Protein AF-A0A934WUN9-F1 (afdb_monomer_lite)

pLDDT: mean 78.05, std 16.67, range [44.03, 96.06]

Structure (mmCIF, N/CA/C/O backbone):
data_AF-A0A934WUN9-F1
#
_entry.id   AF-A0A934WUN9-F1
#
loop_
_atom_site.group_PDB
_atom_site.id
_atom_site.type_symbol
_atom_site.label_atom_id
_atom_site.label_alt_id
_atom_site.label_comp_id
_atom_site.label_asym_id
_atom_site.label_entity_id
_atom_site.label_seq_id
_atom_site.pdbx_PDB_ins_code
_atom_site.Cartn_x
_atom_site.Cartn_y
_atom_site.Cartn_z
_atom_site.occupancy
_atom_site.B_iso_or_equiv
_atom_site.auth_seq_id
_atom_site.auth_comp_id
_atom_site.auth_asym_id
_atom_site.auth_atom_id
_atom_site.pdbx_PDB_model_num
ATOM 1 N N . ILE A 1 1 ? 14.041 17.454 -10.858 1.00 44.03 1 ILE A N 1
ATOM 2 C CA . ILE A 1 1 ? 13.872 15.983 -10.829 1.00 44.03 1 ILE A CA 1
ATOM 3 C C . ILE A 1 1 ? 12.412 15.742 -10.472 1.00 44.03 1 ILE A C 1
ATOM 5 O O . ILE A 1 1 ? 11.999 16.183 -9.406 1.00 44.03 1 ILE A O 1
ATOM 9 N N . CYS A 1 2 ? 11.608 15.225 -11.401 1.00 54.62 2 CYS A N 1
ATOM 10 C CA . CYS A 1 2 ? 10.196 14.928 -11.145 1.00 54.62 2 CYS A CA 1
ATOM 11 C C . CYS A 1 2 ? 10.117 13.706 -10.226 1.00 54.62 2 CYS A C 1
ATOM 13 O O . CYS A 1 2 ? 10.821 12.736 -10.477 1.00 54.62 2 CYS A O 1
ATOM 15 N N . LYS A 1 3 ? 9.317 13.771 -9.158 1.00 76.19 3 LYS A N 1
ATOM 16 C CA . LYS A 1 3 ? 9.101 12.633 -8.259 1.00 76.19 3 LYS A CA 1
ATOM 17 C C . LYS A 1 3 ? 7.996 11.737 -8.805 1.00 76.19 3 LYS A C 1
ATOM 19 O O . LYS A 1 3 ? 6.913 12.235 -9.116 1.00 76.19 3 LYS A O 1
ATOM 24 N N . ASN A 1 4 ? 8.259 10.437 -8.873 1.00 89.75 4 ASN A N 1
ATOM 25 C CA . ASN A 1 4 ? 7.290 9.430 -9.285 1.00 89.75 4 ASN A CA 1
ATOM 26 C C . ASN A 1 4 ? 6.532 8.928 -8.055 1.00 89.75 4 ASN A C 1
ATOM 28 O O . ASN A 1 4 ? 6.872 7.897 -7.493 1.00 89.75 4 ASN A O 1
ATOM 32 N N . THR A 1 5 ? 5.519 9.666 -7.601 1.00 93.00 5 THR A N 1
ATOM 33 C CA . THR A 1 5 ? 4.798 9.320 -6.364 1.00 93.00 5 THR A CA 1
ATOM 34 C C . THR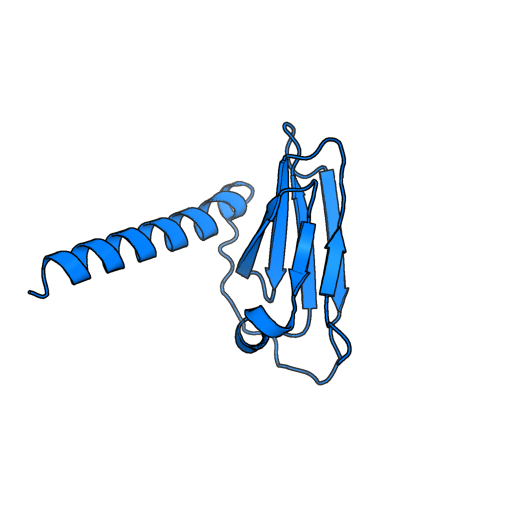 A 1 5 ? 3.311 9.102 -6.584 1.00 93.00 5 THR A C 1
ATOM 36 O O . THR A 1 5 ? 2.677 9.856 -7.325 1.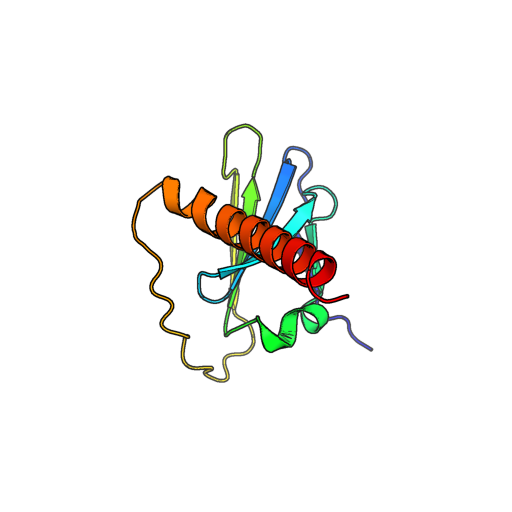00 93.00 5 THR A O 1
ATOM 39 N N . ILE A 1 6 ? 2.733 8.155 -5.847 1.00 93.19 6 ILE A N 1
ATOM 40 C CA . ILE A 1 6 ? 1.280 7.982 -5.732 1.00 93.19 6 ILE A CA 1
ATOM 41 C C . ILE A 1 6 ? 0.862 8.348 -4.313 1.00 93.19 6 ILE A C 1
ATOM 43 O O . ILE A 1 6 ? 1.426 7.839 -3.348 1.00 93.19 6 ILE A O 1
ATOM 47 N N . SER A 1 7 ? -0.149 9.207 -4.184 1.00 94.44 7 SER A N 1
ATOM 48 C CA . SER A 1 7 ? -0.688 9.620 -2.890 1.00 94.44 7 SER A CA 1
ATOM 49 C C . SER A 1 7 ? -2.171 9.290 -2.774 1.00 94.44 7 SER A C 1
ATOM 51 O O . SER A 1 7 ? -2.984 9.724 -3.586 1.00 94.44 7 SER A O 1
ATOM 53 N N . VAL A 1 8 ? -2.521 8.583 -1.706 1.00 92.75 8 VAL A N 1
ATOM 54 C CA . VAL A 1 8 ? -3.882 8.342 -1.236 1.00 92.75 8 VAL A CA 1
ATOM 55 C C . VAL A 1 8 ? -3.980 8.906 0.177 1.00 92.75 8 VAL A C 1
ATOM 57 O O . VAL A 1 8 ? -3.186 8.567 1.051 1.00 92.75 8 VAL A O 1
ATOM 60 N N . LYS A 1 9 ? -4.942 9.799 0.405 1.00 90.69 9 LYS A N 1
ATOM 61 C CA . LYS A 1 9 ? -5.190 10.395 1.721 1.00 90.69 9 LYS A CA 1
ATOM 62 C C . LYS A 1 9 ? -6.590 10.030 2.175 1.00 90.69 9 LYS A C 1
ATOM 64 O O . LYS A 1 9 ? -7.532 10.136 1.396 1.00 90.69 9 LYS A O 1
ATOM 69 N N . SER A 1 10 ? -6.710 9.633 3.432 1.00 88.12 10 SER A N 1
ATOM 70 C CA . SER A 1 10 ? -7.991 9.390 4.088 1.00 88.12 10 SER A CA 1
ATOM 71 C C . SER A 1 10 ? -7.941 9.920 5.519 1.00 88.12 10 SER A C 1
ATOM 73 O O . SER A 1 10 ? -6.900 9.833 6.175 1.00 88.12 10 SER A O 1
ATOM 75 N N . SER A 1 11 ? -9.049 10.505 5.976 1.00 85.25 11 SER A N 1
ATOM 76 C CA . SER A 1 11 ? -9.221 11.036 7.333 1.00 85.25 11 SER A CA 1
ATOM 77 C C . SER A 1 11 ? -9.528 9.947 8.357 1.00 85.25 11 SER A C 1
ATOM 79 O O . SER A 1 11 ? -9.051 10.031 9.483 1.00 85.25 11 SER A O 1
ATOM 81 N N . ASP A 1 12 ? -10.268 8.915 7.949 1.00 85.88 12 ASP A N 1
ATOM 82 C CA . ASP A 1 12 ? -10.920 7.958 8.859 1.00 85.88 12 ASP A CA 1
ATOM 83 C C . ASP A 1 12 ? -10.426 6.518 8.653 1.00 85.88 12 ASP A C 1
ATOM 85 O O . ASP A 1 12 ? -11.076 5.541 9.021 1.00 85.88 12 ASP A O 1
ATOM 89 N N . ALA A 1 13 ? -9.260 6.378 8.024 1.00 91.00 13 ALA A N 1
ATOM 90 C CA . ALA A 1 13 ? -8.596 5.102 7.824 1.00 91.00 13 ALA A CA 1
ATOM 91 C C . ALA A 1 13 ? -7.307 5.004 8.648 1.00 91.00 13 ALA A C 1
ATOM 93 O O . ALA A 1 13 ? -6.702 5.997 9.048 1.00 91.00 13 ALA A O 1
ATOM 94 N N . LEU A 1 14 ? -6.871 3.772 8.877 1.00 92.31 14 LEU A N 1
ATOM 95 C CA . LEU A 1 14 ? -5.693 3.430 9.662 1.00 92.31 14 LEU A CA 1
ATOM 96 C C . LEU A 1 14 ? -4.445 3.389 8.773 1.00 92.31 14 LEU A C 1
ATOM 98 O O . LEU A 1 14 ? -3.434 4.039 9.056 1.00 92.31 14 LEU A O 1
ATOM 102 N N . LEU A 1 15 ? -4.519 2.649 7.665 1.00 94.12 15 LEU A N 1
ATOM 103 C CA . LEU A 1 15 ? -3.367 2.382 6.804 1.00 94.12 15 LEU A CA 1
ATOM 104 C C . LEU A 1 15 ? -3.740 2.242 5.328 1.00 94.12 15 LEU A C 1
ATOM 106 O O . LEU A 1 15 ? -4.895 1.996 4.979 1.00 94.12 15 LEU A O 1
ATOM 110 N N . VAL A 1 16 ? -2.730 2.372 4.471 1.00 95.88 16 VAL A N 1
ATOM 111 C CA . VAL A 1 16 ? -2.772 2.019 3.051 1.00 95.88 16 VAL A CA 1
ATOM 112 C C . VAL A 1 16 ? -1.759 0.911 2.812 1.00 95.88 16 VAL A C 1
ATOM 114 O O . VAL A 1 16 ? -0.578 1.071 3.120 1.00 95.88 16 VAL A O 1
ATOM 117 N N . ARG A 1 17 ? -2.217 -0.206 2.253 1.00 95.50 17 ARG A N 1
ATOM 118 C CA . ARG A 1 17 ? -1.364 -1.270 1.727 1.00 95.50 17 ARG A CA 1
ATOM 119 C C . ARG A 1 17 ? -1.119 -1.041 0.246 1.00 95.50 17 ARG A C 1
ATOM 121 O O . ARG A 1 17 ? -2.063 -0.789 -0.502 1.00 95.50 17 ARG A O 1
ATOM 128 N N . TRP A 1 18 ? 0.129 -1.171 -0.168 1.00 95.50 18 TRP A N 1
ATOM 129 C CA . TRP A 1 18 ? 0.562 -1.045 -1.553 1.00 95.50 18 TRP A CA 1
ATOM 130 C C . TRP A 1 18 ? 0.942 -2.417 -2.072 1.00 95.50 18 TRP A C 1
ATOM 132 O O . TRP A 1 18 ? 1.836 -3.066 -1.529 1.00 95.50 18 TRP A O 1
ATOM 142 N N . ILE A 1 19 ? 0.235 -2.877 -3.095 1.00 93.50 19 ILE A N 1
ATOM 143 C CA . ILE A 1 19 ? 0.364 -4.235 -3.617 1.00 93.50 19 ILE A CA 1
ATOM 144 C C . ILE A 1 19 ? 0.764 -4.167 -5.084 1.00 93.50 19 ILE A C 1
ATOM 146 O O . ILE A 1 19 ? 0.072 -3.531 -5.875 1.00 93.50 19 ILE A O 1
ATOM 150 N N . SER A 1 20 ? 1.832 -4.861 -5.463 1.00 91.94 20 SER A N 1
ATOM 151 C CA . SER A 1 20 ? 2.256 -5.039 -6.857 1.00 91.94 20 SER A CA 1
ATOM 152 C C . SER A 1 20 ? 2.432 -6.529 -7.136 1.00 91.94 20 SER A C 1
ATOM 154 O O . SER A 1 20 ? 2.898 -7.259 -6.265 1.00 91.94 20 SER A O 1
ATOM 156 N N . ASP A 1 21 ? 1.976 -7.008 -8.296 1.00 85.44 21 ASP A N 1
ATOM 157 C CA . ASP A 1 21 ? 2.040 -8.427 -8.698 1.00 85.44 21 ASP A CA 1
ATOM 158 C C . ASP A 1 21 ? 1.574 -9.418 -7.606 1.00 85.44 21 ASP A C 1
ATOM 160 O O . ASP A 1 21 ? 2.162 -10.475 -7.369 1.00 85.44 21 ASP A O 1
ATOM 164 N N . GLY A 1 22 ? 0.501 -9.051 -6.897 1.00 84.44 22 GLY A N 1
ATOM 165 C CA . GLY A 1 22 ? -0.084 -9.831 -5.799 1.00 84.44 22 GLY A CA 1
ATOM 166 C C . GLY A 1 22 ? 0.708 -9.819 -4.482 1.00 84.44 22 GLY A C 1
ATOM 167 O O . GLY A 1 22 ? 0.259 -10.423 -3.510 1.00 84.44 22 GLY A O 1
ATOM 168 N N . LYS A 1 23 ? 1.848 -9.123 -4.416 1.00 85.38 23 LYS A N 1
ATOM 169 C CA . LYS A 1 23 ? 2.711 -9.010 -3.235 1.00 85.38 23 LYS A CA 1
ATOM 170 C C . LYS A 1 23 ? 2.530 -7.651 -2.555 1.00 85.38 23 LYS A C 1
ATOM 172 O O . LYS A 1 23 ? 2.530 -6.615 -3.214 1.00 85.38 23 LYS A O 1
ATOM 177 N N . LEU A 1 24 ? 2.410 -7.647 -1.228 1.00 90.94 24 LEU A N 1
ATOM 178 C CA . LEU A 1 24 ? 2.500 -6.427 -0.420 1.00 90.94 24 LEU A CA 1
ATOM 179 C C . LEU A 1 24 ? 3.939 -5.890 -0.473 1.00 90.94 24 LEU A C 1
ATOM 181 O O . LEU A 1 24 ? 4.852 -6.572 -0.008 1.00 90.94 24 LEU A O 1
ATOM 185 N N . ILE A 1 25 ? 4.127 -4.692 -1.030 1.00 91.75 25 ILE A N 1
ATOM 186 C CA . ILE A 1 25 ? 5.445 -4.044 -1.160 1.00 91.75 25 ILE A CA 1
ATOM 187 C C . ILE A 1 25 ? 5.662 -2.948 -0.113 1.00 91.75 25 ILE A C 1
ATOM 189 O O . ILE A 1 25 ? 6.786 -2.716 0.315 1.00 91.75 25 ILE A O 1
ATOM 193 N N . ALA A 1 26 ? 4.590 -2.301 0.356 1.00 93.75 26 ALA A N 1
ATOM 194 C CA . ALA A 1 26 ? 4.682 -1.275 1.388 1.00 93.75 26 ALA A CA 1
ATOM 195 C C . ALA A 1 26 ? 3.372 -1.115 2.167 1.00 93.75 26 ALA A C 1
ATOM 197 O O . ALA A 1 26 ? 2.284 -1.379 1.650 1.00 93.75 26 ALA A O 1
ATOM 198 N N . THR A 1 27 ? 3.483 -0.583 3.384 1.00 94.88 27 THR A N 1
ATOM 199 C CA . THR A 1 27 ? 2.350 -0.140 4.205 1.00 94.88 27 THR A CA 1
ATOM 200 C C . THR A 1 27 ? 2.632 1.266 4.717 1.00 94.88 27 THR A C 1
ATOM 202 O O . THR A 1 27 ? 3.677 1.515 5.316 1.00 94.88 27 THR A O 1
ATOM 205 N N . THR A 1 28 ? 1.699 2.191 4.504 1.00 94.31 28 THR A N 1
ATOM 206 C CA . THR A 1 28 ? 1.805 3.582 4.966 1.00 94.31 28 THR A CA 1
ATOM 207 C C . THR A 1 28 ? 0.603 3.968 5.824 1.00 94.31 28 THR A C 1
ATOM 209 O O . THR A 1 28 ? -0.437 3.311 5.796 1.00 94.31 28 THR A O 1
ATOM 212 N N . LYS A 1 29 ? 0.729 5.029 6.630 1.00 93.69 29 LYS A N 1
ATOM 213 C CA . LYS A 1 29 ? -0.403 5.559 7.409 1.00 93.69 29 LYS A CA 1
ATOM 214 C C . LYS A 1 29 ?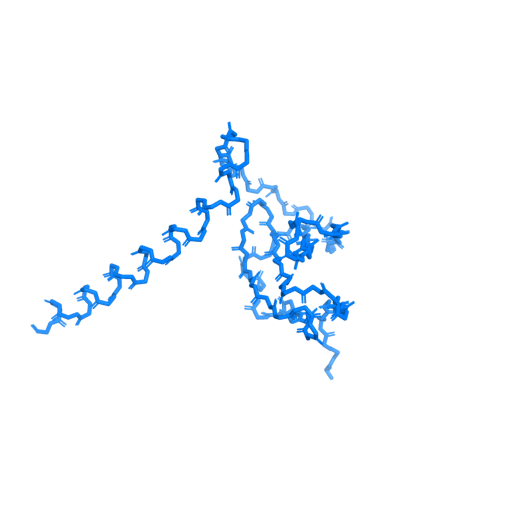 -1.402 6.229 6.471 1.00 93.69 29 LYS A C 1
ATOM 216 O O . LYS A 1 29 ? -0.987 6.964 5.581 1.00 93.69 29 LYS A O 1
ATOM 221 N N . ALA A 1 30 ? -2.702 6.051 6.693 1.00 91.19 30 ALA A N 1
ATOM 222 C CA . ALA A 1 30 ? -3.711 6.587 5.773 1.00 91.19 30 ALA A CA 1
ATOM 223 C C . ALA A 1 30 ? -3.755 8.124 5.694 1.00 91.19 30 ALA A C 1
ATOM 225 O O . ALA A 1 30 ? -4.071 8.682 4.642 1.00 91.19 30 ALA A O 1
ATOM 226 N N . ASN A 1 31 ? -3.364 8.816 6.767 1.00 90.31 31 ASN A N 1
ATOM 227 C CA . ASN A 1 31 ? -3.246 10.276 6.775 1.00 90.31 31 ASN A CA 1
ATOM 228 C C . ASN A 1 31 ? -2.053 10.801 5.947 1.00 90.31 31 ASN A C 1
ATOM 230 O O . ASN A 1 31 ? -2.014 11.980 5.597 1.00 90.31 31 ASN A O 1
ATOM 234 N N . ASN A 1 32 ? -1.094 9.932 5.612 1.00 91.06 32 ASN A N 1
ATOM 235 C CA . ASN A 1 32 ? 0.051 10.222 4.757 1.00 91.06 32 ASN A CA 1
ATOM 236 C C . ASN A 1 32 ? 0.355 9.022 3.848 1.00 91.06 32 ASN A C 1
ATOM 238 O O . ASN A 1 32 ? 1.464 8.481 3.846 1.00 91.06 32 ASN A O 1
ATOM 242 N N . GLY A 1 33 ? -0.651 8.581 3.093 1.00 91.31 33 GLY A N 1
ATOM 243 C CA . GLY A 1 33 ? -0.529 7.442 2.196 1.00 91.31 33 GLY A CA 1
ATOM 244 C C . GLY A 1 33 ? 0.200 7.812 0.911 1.00 91.31 33 GLY A C 1
ATOM 245 O O . GLY A 1 33 ? -0.391 7.754 -0.156 1.00 91.31 33 GLY A O 1
ATOM 246 N N . THR A 1 34 ? 1.461 8.228 1.000 1.00 95.12 34 THR A N 1
ATOM 247 C CA . THR A 1 34 ? 2.296 8.524 -0.172 1.00 95.12 34 THR A CA 1
ATOM 248 C C . THR A 1 34 ? 3.336 7.433 -0.352 1.00 95.12 34 THR A C 1
ATOM 250 O O . THR A 1 34 ? 4.028 7.089 0.604 1.00 95.12 34 THR A O 1
ATOM 253 N N . LEU A 1 35 ? 3.443 6.918 -1.571 1.00 93.94 35 LEU A N 1
ATOM 254 C CA . LEU A 1 35 ? 4.467 5.975 -1.992 1.00 93.94 35 LEU A CA 1
ATOM 255 C C . LEU A 1 35 ? 5.357 6.635 -3.043 1.00 93.94 35 LEU A C 1
ATOM 257 O O . LEU A 1 35 ? 4.837 7.177 -4.020 1.00 93.94 35 LEU A O 1
ATOM 261 N N . ASP A 1 36 ? 6.670 6.576 -2.843 1.00 93.06 36 ASP A N 1
ATOM 262 C CA . ASP A 1 36 ? 7.663 6.898 -3.867 1.00 93.06 36 ASP A CA 1
ATOM 263 C C . ASP A 1 36 ? 7.955 5.629 -4.673 1.00 93.06 36 ASP A C 1
ATOM 265 O O . ASP A 1 36 ? 8.328 4.606 -4.106 1.00 93.06 36 ASP A O 1
ATOM 269 N N . LEU A 1 37 ? 7.695 5.654 -5.978 1.00 90.75 37 LEU A N 1
ATOM 270 C CA . LEU A 1 37 ? 7.830 4.474 -6.832 1.00 90.75 37 LEU A CA 1
ATOM 271 C C . LEU A 1 37 ? 9.300 4.109 -7.055 1.00 90.75 37 LEU A C 1
ATOM 273 O O . LEU A 1 37 ? 9.599 2.937 -7.284 1.00 90.75 37 LEU A O 1
ATOM 277 N N . ASP A 1 38 ? 10.205 5.084 -6.961 1.00 89.88 38 ASP A N 1
ATOM 278 C CA . ASP A 1 38 ? 11.629 4.860 -7.197 1.00 89.88 38 ASP A CA 1
ATOM 279 C C . ASP A 1 38 ? 12.254 4.023 -6.056 1.00 89.88 38 ASP A C 1
ATOM 281 O O . ASP A 1 38 ? 13.119 3.187 -6.313 1.00 89.88 38 ASP A O 1
ATOM 285 N N . ASP A 1 39 ? 11.740 4.147 -4.823 1.00 90.69 39 ASP A N 1
ATOM 286 C CA . ASP A 1 39 ? 12.170 3.358 -3.652 1.00 90.69 39 ASP A CA 1
ATOM 287 C C . ASP A 1 39 ? 11.835 1.858 -3.774 1.00 90.69 39 ASP A C 1
ATOM 289 O O . ASP A 1 39 ? 12.422 1.025 -3.083 1.00 90.69 39 ASP A O 1
ATOM 293 N N . TYR A 1 40 ? 10.895 1.506 -4.658 1.00 88.56 40 TYR A N 1
ATOM 294 C CA . TYR A 1 40 ? 10.388 0.143 -4.846 1.00 88.56 40 TYR A CA 1
ATOM 295 C C . TYR A 1 40 ? 10.496 -0.330 -6.303 1.00 88.56 40 TYR A C 1
ATOM 297 O O . TYR A 1 40 ? 9.816 -1.277 -6.700 1.00 88.56 40 TYR A O 1
ATOM 305 N N . ALA A 1 41 ? 11.349 0.304 -7.114 1.00 86.00 41 ALA A N 1
ATOM 306 C CA . ALA A 1 41 ? 11.447 0.050 -8.554 1.00 86.00 41 ALA A CA 1
ATOM 307 C C . ALA A 1 41 ? 11.721 -1.427 -8.917 1.00 86.00 41 ALA A C 1
ATOM 309 O O . ALA A 1 41 ? 11.222 -1.914 -9.936 1.00 86.00 41 ALA A O 1
ATOM 310 N N . ASP A 1 42 ? 12.464 -2.148 -8.069 1.00 85.19 42 ASP A N 1
ATOM 311 C CA . ASP A 1 42 ? 12.787 -3.573 -8.249 1.00 85.19 42 ASP A CA 1
ATOM 312 C C . ASP A 1 42 ? 11.641 -4.519 -7.844 1.00 85.19 42 ASP A C 1
ATOM 314 O O . ASP A 1 42 ? 11.593 -5.669 -8.285 1.00 85.19 42 ASP A O 1
ATOM 318 N N . GLU A 1 43 ? 10.709 -4.053 -7.009 1.00 84.19 43 GLU A N 1
ATOM 319 C CA . GLU A 1 43 ? 9.553 -4.827 -6.532 1.00 84.19 43 GLU A CA 1
ATOM 320 C C . GLU A 1 43 ? 8.272 -4.517 -7.312 1.00 84.19 43 GLU A C 1
ATOM 322 O O . GLU A 1 43 ? 7.312 -5.290 -7.267 1.00 84.19 43 GLU A O 1
ATOM 327 N N . ILE A 1 44 ? 8.252 -3.388 -8.020 1.00 86.69 44 ILE A N 1
ATOM 328 C CA . ILE A 1 44 ? 7.113 -2.923 -8.799 1.00 86.69 44 ILE A CA 1
ATOM 329 C C . ILE A 1 44 ? 7.116 -3.560 -10.199 1.00 86.69 44 ILE A C 1
ATOM 331 O O . ILE A 1 44 ? 8.017 -3.368 -11.030 1.00 86.69 44 ILE A O 1
ATOM 335 N N . GLY A 1 45 ? 6.042 -4.304 -10.462 1.00 83.00 45 GLY A N 1
ATOM 336 C CA . GLY A 1 45 ? 5.697 -4.846 -11.771 1.00 83.00 45 GLY A CA 1
ATOM 337 C C . GLY A 1 45 ? 4.989 -3.831 -12.674 1.00 83.00 45 GLY A C 1
ATOM 338 O O . GLY A 1 45 ? 5.291 -2.639 -12.677 1.00 83.00 45 GLY A O 1
ATOM 339 N N . GLY A 1 46 ? 4.025 -4.313 -13.464 1.00 85.69 46 GLY A N 1
ATOM 340 C CA . GLY A 1 46 ? 3.246 -3.480 -14.398 1.00 85.69 46 GLY A CA 1
ATOM 341 C C . GLY A 1 46 ? 2.078 -2.719 -13.757 1.00 85.69 46 GLY A C 1
ATOM 342 O O . GLY A 1 46 ? 1.417 -1.910 -14.408 1.00 85.69 46 GLY A O 1
ATOM 343 N N . TYR A 1 47 ? 1.783 -2.976 -12.483 1.00 90.06 47 TYR A N 1
ATOM 344 C CA . TYR A 1 47 ? 0.707 -2.295 -11.777 1.00 90.06 47 TYR A CA 1
ATOM 345 C C . TYR A 1 47 ? 1.008 -2.157 -10.289 1.00 90.06 47 TYR A C 1
ATOM 347 O O . TYR A 1 47 ? 1.813 -2.892 -9.713 1.00 90.06 47 TYR A O 1
ATOM 355 N N . ILE A 1 48 ? 0.282 -1.246 -9.654 1.00 93.38 48 ILE A N 1
ATOM 356 C CA . ILE A 1 48 ? 0.243 -1.107 -8.207 1.00 93.38 48 ILE A CA 1
ATOM 357 C C . ILE A 1 48 ? -1.191 -0.871 -7.743 1.00 93.38 48 ILE A C 1
ATOM 359 O O . ILE A 1 48 ? -1.952 -0.158 -8.389 1.00 93.38 48 ILE A O 1
ATOM 363 N N . ARG A 1 49 ? -1.598 -1.485 -6.636 1.00 95.31 49 ARG A N 1
ATOM 364 C CA . ARG A 1 49 ? -2.923 -1.329 -6.035 1.00 95.31 49 ARG A CA 1
ATOM 365 C C . ARG A 1 49 ? -2.790 -0.787 -4.623 1.00 95.31 49 ARG A C 1
ATOM 367 O O . ARG A 1 49 ? -2.087 -1.371 -3.805 1.00 95.31 49 ARG A O 1
ATOM 374 N N . ALA A 1 50 ? -3.486 0.309 -4.358 1.00 96.06 50 ALA A N 1
ATOM 375 C CA . ALA A 1 50 ? -3.686 0.828 -3.018 1.00 96.06 50 ALA A CA 1
ATOM 376 C C . ALA A 1 50 ? -4.925 0.163 -2.408 1.00 96.06 50 ALA A C 1
ATOM 378 O O . ALA A 1 50 ? -5.997 0.175 -3.015 1.00 96.06 50 ALA A O 1
ATOM 379 N N . GLU A 1 51 ? -4.792 -0.391 -1.209 1.00 96.00 51 GLU A N 1
ATOM 380 C CA . GLU A 1 51 ? -5.902 -0.878 -0.388 1.00 96.00 51 GLU A CA 1
ATOM 381 C C . GLU A 1 51 ? -5.894 -0.126 0.940 1.00 96.00 51 GLU A C 1
ATOM 383 O O . GLU A 1 51 ? -4.965 -0.250 1.737 1.00 96.00 51 GLU A O 1
ATOM 388 N N . VAL A 1 52 ? -6.919 0.686 1.167 1.00 95.31 52 VAL A N 1
ATOM 389 C CA . VAL A 1 52 ? -7.057 1.514 2.364 1.00 95.31 52 VAL A CA 1
ATOM 390 C C . VAL A 1 52 ? -7.906 0.764 3.380 1.00 95.31 52 VAL A C 1
ATOM 392 O O . VAL A 1 52 ? -8.998 0.299 3.051 1.00 95.31 52 VAL A O 1
ATOM 395 N N . PHE A 1 53 ? -7.418 0.674 4.613 1.00 94.25 53 PHE A N 1
ATOM 396 C CA . PHE A 1 53 ? -8.072 -0.039 5.707 1.00 94.25 53 PHE A CA 1
ATOM 397 C C . PHE A 1 53 ? -8.531 0.932 6.785 1.00 94.25 53 PHE A C 1
ATOM 399 O O . PHE A 1 53 ? -7.715 1.682 7.318 1.00 94.25 53 PHE A O 1
ATOM 406 N N . GLY A 1 54 ? -9.817 0.892 7.119 1.00 91.25 54 GLY A N 1
ATOM 407 C CA . GLY A 1 54 ? -10.375 1.474 8.340 1.00 91.25 54 GLY A CA 1
ATOM 408 C C . GLY A 1 54 ? -10.587 0.401 9.410 1.00 91.25 54 GLY A C 1
ATOM 409 O O . GLY A 1 54 ? -10.242 -0.763 9.209 1.00 91.25 54 GLY A O 1
ATOM 410 N N . GLU A 1 55 ? -11.194 0.771 10.537 1.00 87.94 55 GLU A N 1
ATOM 411 C CA . GLU A 1 55 ? -11.474 -0.175 11.634 1.00 87.94 55 GLU A CA 1
ATOM 412 C C . GLU A 1 55 ? -12.364 -1.353 11.201 1.00 87.94 55 GLU A C 1
ATOM 414 O O . GLU A 1 55 ? -12.205 -2.466 11.692 1.00 87.94 55 GLU A O 1
ATOM 419 N N . GLY A 1 56 ? -13.264 -1.128 10.237 1.00 87.38 56 GLY A N 1
ATOM 420 C CA . GLY A 1 56 ? -14.164 -2.148 9.689 1.00 87.38 56 GLY A CA 1
ATOM 421 C C . GLY A 1 56 ? -13.594 -2.990 8.539 1.00 87.38 56 GLY A C 1
ATOM 422 O O . GLY A 1 56 ? -14.337 -3.780 7.960 1.00 87.38 56 GLY A O 1
ATOM 423 N N . GLY A 1 57 ? -12.317 -2.826 8.170 1.00 87.94 57 GLY A N 1
ATOM 424 C CA . GLY A 1 57 ? -11.689 -3.526 7.041 1.00 87.94 57 GLY A CA 1
ATOM 425 C C . GLY A 1 57 ? -11.391 -2.617 5.843 1.00 87.94 57 GLY A C 1
ATOM 426 O O . GLY A 1 57 ? -11.082 -1.438 6.016 1.00 87.94 57 GLY A O 1
ATOM 427 N N . ILE A 1 58 ? -11.433 -3.164 4.621 1.00 88.62 58 ILE A N 1
ATOM 428 C CA . ILE A 1 58 ? -11.128 -2.405 3.395 1.00 88.62 58 ILE A CA 1
ATOM 429 C C . ILE A 1 58 ? -12.225 -1.370 3.150 1.00 88.62 58 ILE A C 1
ATOM 431 O O . ILE A 1 58 ? -13.382 -1.725 2.937 1.00 88.62 58 ILE A O 1
ATOM 435 N N . VAL A 1 59 ? -11.842 -0.096 3.128 1.00 92.81 59 VAL A N 1
ATOM 436 C CA . VAL A 1 59 ? -12.750 1.028 2.843 1.00 92.81 59 VAL A CA 1
ATOM 437 C C . VAL A 1 59 ? -12.592 1.560 1.421 1.00 92.81 59 VAL A C 1
ATOM 439 O O . VAL A 1 59 ? -13.505 2.183 0.888 1.00 92.81 59 VAL A O 1
ATOM 442 N N . TYR A 1 60 ? -11.440 1.319 0.793 1.00 91.75 60 TYR A N 1
ATOM 443 C CA . TYR A 1 60 ? -11.168 1.752 -0.573 1.00 91.75 60 TYR A CA 1
ATOM 444 C C . TYR A 1 60 ? -10.110 0.869 -1.228 1.00 91.75 60 TYR A C 1
ATOM 446 O O . TYR A 1 60 ? -9.130 0.477 -0.591 1.00 91.75 60 TYR A O 1
ATOM 454 N N . THR A 1 61 ? -10.283 0.591 -2.519 1.00 94.50 61 THR A N 1
ATOM 455 C CA . THR A 1 61 ? -9.265 -0.063 -3.336 1.00 94.50 61 THR A CA 1
ATOM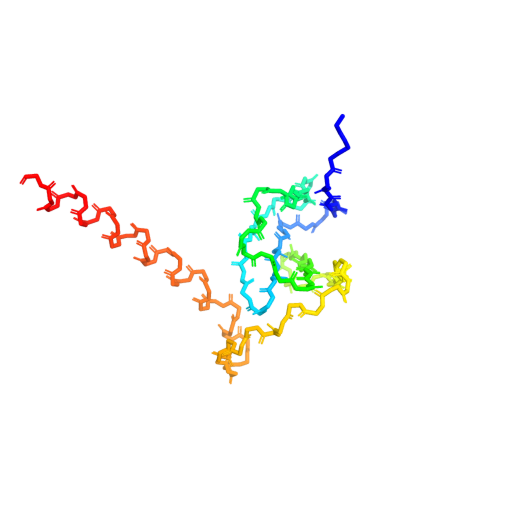 456 C C . THR A 1 61 ? -9.177 0.598 -4.702 1.00 94.50 61 THR A C 1
ATOM 458 O O . THR A 1 61 ? -10.199 0.873 -5.327 1.00 94.50 61 THR A O 1
ATOM 461 N N . GLN A 1 62 ? -7.956 0.864 -5.161 1.00 94.62 62 GLN A N 1
ATOM 462 C CA . GLN A 1 62 ? -7.709 1.421 -6.487 1.00 94.62 62 GLN A CA 1
ATOM 463 C C . GLN A 1 62 ? -6.401 0.889 -7.051 1.00 94.62 62 GLN A C 1
ATOM 465 O O . GLN A 1 62 ? -5.358 0.959 -6.402 1.00 94.62 62 GLN A O 1
ATOM 470 N N . SER A 1 63 ? -6.453 0.394 -8.285 1.00 92.88 63 SER A N 1
ATOM 471 C CA . SER A 1 63 ? -5.275 0.012 -9.060 1.00 92.88 63 SER A CA 1
ATOM 472 C C . SER A 1 63 ? -4.822 1.134 -9.991 1.00 92.88 63 SER A C 1
ATOM 474 O O . SER A 1 63 ? -5.643 1.808 -10.616 1.00 92.88 63 SER A O 1
ATOM 476 N N . PHE A 1 64 ? -3.511 1.270 -10.135 1.00 90.81 64 PHE A N 1
ATOM 477 C CA . PHE A 1 64 ? -2.821 2.155 -11.059 1.00 90.81 64 PHE A CA 1
ATOM 478 C C . PHE A 1 64 ? -1.950 1.290 -11.969 1.00 90.81 64 PHE A C 1
ATOM 480 O O . PHE A 1 64 ? -1.162 0.471 -11.494 1.00 90.81 64 PHE A O 1
ATOM 487 N N . THR A 1 65 ? -2.114 1.446 -13.280 1.00 88.75 65 THR A N 1
ATOM 488 C CA . THR A 1 65 ? -1.225 0.804 -14.255 1.00 88.75 65 THR A CA 1
ATOM 489 C C . THR A 1 65 ? 0.006 1.682 -14.417 1.00 88.75 65 THR A C 1
ATOM 491 O O . THR A 1 65 ? -0.126 2.894 -14.588 1.00 88.75 65 THR A O 1
ATOM 494 N N . LEU A 1 66 ? 1.187 1.080 -14.339 1.00 83.81 66 LEU A N 1
ATOM 495 C CA . LEU A 1 66 ? 2.460 1.753 -14.584 1.00 83.81 66 LEU A CA 1
ATOM 496 C C . LEU A 1 66 ? 2.928 1.362 -15.991 1.00 83.81 66 LEU A C 1
ATOM 498 O O . LEU A 1 66 ? 2.566 0.287 -16.460 1.00 83.81 66 LEU A O 1
ATOM 502 N N . ASN A 1 67 ? 3.632 2.267 -16.684 1.00 70.31 67 ASN A N 1
ATOM 503 C CA . ASN A 1 67 ? 3.931 2.209 -18.125 1.00 70.31 67 ASN A CA 1
ATOM 504 C C . ASN A 1 67 ? 3.987 0.790 -18.724 1.00 70.31 67 ASN A C 1
ATOM 506 O O . ASN A 1 67 ? 4.781 -0.053 -18.316 1.00 70.31 67 ASN A O 1
ATOM 510 N N . ALA A 1 68 ? 3.136 0.587 -19.734 1.00 51.00 68 ALA A N 1
ATOM 511 C CA . ALA A 1 68 ? 2.746 -0.673 -20.364 1.00 51.00 68 ALA A CA 1
ATOM 512 C C . ALA A 1 68 ? 3.828 -1.350 -21.232 1.00 51.00 68 ALA A C 1
ATOM 514 O O . ALA A 1 68 ? 3.500 -2.067 -22.181 1.00 51.00 68 ALA A O 1
ATOM 515 N N . GLU A 1 69 ? 5.112 -1.143 -20.935 1.00 54.56 69 GLU A N 1
ATOM 516 C CA . GLU A 1 69 ? 6.147 -2.028 -21.461 1.00 54.56 69 GLU A CA 1
ATOM 517 C C . GLU A 1 69 ? 6.037 -3.334 -20.683 1.00 54.56 69 GLU A C 1
ATOM 519 O O . GLU A 1 69 ? 6.291 -3.389 -19.482 1.00 54.56 69 GLU A O 1
ATOM 524 N N . GLN A 1 70 ? 5.515 -4.349 -21.366 1.00 49.25 70 GLN A N 1
ATOM 525 C CA . GLN A 1 70 ? 5.028 -5.608 -20.816 1.00 49.25 70 GLN A CA 1
ATOM 526 C C . GLN A 1 70 ? 6.105 -6.334 -19.997 1.00 49.25 70 GLN A C 1
ATOM 528 O O . GLN A 1 70 ? 6.760 -7.256 -20.481 1.00 49.25 70 GLN A O 1
ATOM 533 N N . LYS A 1 71 ? 6.269 -5.976 -18.720 1.00 53.12 71 LYS A N 1
ATOM 534 C CA . LYS A 1 71 ? 6.879 -6.878 -17.749 1.00 53.12 71 LYS A CA 1
ATOM 535 C C . LYS A 1 71 ? 5.909 -8.048 -17.614 1.00 53.12 71 LYS A C 1
ATOM 537 O O . LYS A 1 71 ? 4.781 -7.872 -17.156 1.00 53.12 71 LYS A O 1
ATOM 542 N N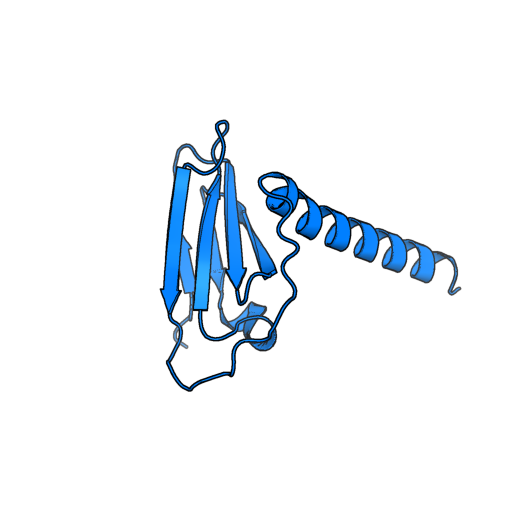 . THR A 1 72 ? 6.313 -9.226 -18.092 1.00 52.03 72 THR A N 1
ATOM 543 C CA . THR A 1 72 ? 5.525 -10.454 -17.940 1.00 52.03 72 THR A CA 1
ATOM 544 C C . THR A 1 72 ? 5.155 -10.610 -16.468 1.00 52.03 72 THR A C 1
ATOM 546 O O . THR A 1 72 ? 6.065 -10.583 -15.635 1.00 52.03 72 THR A O 1
ATOM 549 N N . PRO A 1 73 ? 3.859 -10.752 -16.134 1.00 53.34 73 PRO A N 1
ATOM 550 C CA . PRO A 1 73 ? 3.426 -10.842 -14.749 1.00 53.34 73 PRO A CA 1
ATOM 551 C C . PRO A 1 73 ? 4.158 -12.004 -14.084 1.00 53.34 73 PRO A C 1
ATOM 553 O O . PRO A 1 73 ? 4.125 -13.133 -14.587 1.00 53.34 73 PRO A O 1
ATOM 556 N N . GLN A 1 74 ? 4.845 -11.735 -12.972 1.00 54.50 74 GLN A N 1
ATOM 557 C CA . GLN A 1 74 ? 5.428 -12.814 -12.189 1.00 54.50 74 GLN A CA 1
ATOM 558 C C . GLN A 1 74 ? 4.279 -13.703 -11.712 1.00 54.50 74 GLN A C 1
ATOM 560 O O . GLN A 1 74 ? 3.338 -13.240 -11.066 1.00 54.50 74 GLN A O 1
ATOM 565 N N . LYS A 1 75 ? 4.322 -14.988 -12.079 1.00 47.16 75 LYS A N 1
ATOM 566 C CA . LYS A 1 75 ? 3.321 -15.979 -11.675 1.00 47.16 75 LYS A CA 1
ATOM 567 C C . LYS A 1 75 ? 3.534 -16.316 -10.198 1.00 47.16 75 LYS A C 1
ATOM 569 O O . LYS A 1 75 ? 4.035 -17.383 -9.856 1.00 47.16 75 LYS A O 1
ATOM 574 N N . ASN A 1 76 ? 3.174 -15.384 -9.327 1.00 52.50 76 ASN A N 1
ATOM 575 C CA . ASN A 1 76 ? 3.181 -15.592 -7.893 1.00 52.50 76 ASN A CA 1
ATOM 576 C C . ASN A 1 76 ? 1.977 -16.470 -7.555 1.00 52.50 76 ASN A C 1
ATOM 578 O O . ASN A 1 76 ? 0.837 -16.150 -7.893 1.00 52.50 76 ASN A O 1
ATOM 582 N N . HIS A 1 77 ? 2.238 -17.618 -6.933 1.00 48.91 77 HIS A N 1
ATOM 583 C CA . HIS A 1 77 ? 1.207 -18.535 -6.464 1.00 48.91 77 HIS A CA 1
ATOM 584 C C . HIS A 1 77 ? 0.545 -17.899 -5.234 1.00 48.91 77 HIS A C 1
ATOM 586 O O . HIS A 1 77 ? 0.882 -18.220 -4.098 1.00 48.91 77 HIS A O 1
ATOM 592 N N . PHE A 1 78 ? -0.337 -16.924 -5.456 1.00 49.12 78 PHE A N 1
ATOM 593 C CA . PHE A 1 78 ? -1.172 -16.378 -4.396 1.00 49.12 78 PHE A CA 1
ATOM 594 C C . PHE A 1 78 ? -2.062 -17.527 -3.922 1.00 49.12 78 PHE A C 1
ATOM 596 O O . PHE A 1 78 ? -2.896 -18.040 -4.672 1.00 49.12 78 PHE A O 1
ATOM 603 N N . LEU A 1 79 ? -1.768 -18.032 -2.724 1.00 48.38 79 LEU A N 1
ATOM 604 C CA . LEU A 1 79 ? -2.605 -19.009 -2.041 1.00 48.38 79 LEU A CA 1
ATOM 605 C C . LEU A 1 79 ? -4.012 -18.404 -1.996 1.00 48.38 79 LEU A C 1
ATOM 607 O O . LEU A 1 79 ? -4.135 -17.229 -1.701 1.00 48.38 79 LEU A O 1
ATOM 611 N N . ASN A 1 80 ? -5.030 -19.159 -2.405 1.00 44.56 80 ASN A N 1
ATOM 612 C CA . ASN A 1 80 ? -6.426 -18.724 -2.378 1.00 44.56 80 ASN A CA 1
ATOM 613 C C . ASN A 1 80 ? -7.065 -19.313 -1.116 1.00 44.56 80 ASN A C 1
ATOM 615 O O . ASN A 1 80 ? -7.757 -20.332 -1.184 1.00 44.56 80 ASN A O 1
ATOM 619 N N . LEU A 1 81 ? -6.738 -18.741 0.043 1.00 51.84 81 LEU A N 1
ATOM 620 C CA . LEU A 1 81 ? -7.283 -19.134 1.349 1.00 51.84 81 LEU A CA 1
ATOM 621 C C . LEU A 1 81 ? -8.359 -18.143 1.835 1.00 51.84 81 LEU A C 1
ATOM 623 O O . LEU A 1 81 ? -8.729 -18.138 3.012 1.00 51.84 81 LEU A O 1
ATOM 627 N N . GLY A 1 82 ? -8.905 -17.317 0.936 1.00 57.88 82 GLY A N 1
ATOM 628 C CA . GLY A 1 82 ? -9.997 -16.392 1.236 1.00 57.88 82 GLY A CA 1
ATOM 629 C C . GLY A 1 82 ? -9.530 -15.218 2.100 1.00 57.88 82 GLY A C 1
ATOM 630 O O . GLY A 1 82 ? -8.521 -14.585 1.812 1.00 57.88 82 GLY A O 1
ATOM 631 N N . PHE A 1 83 ? -10.250 -14.907 3.185 1.00 56.53 83 PHE A N 1
ATOM 632 C CA . PHE A 1 83 ? -9.903 -13.787 4.079 1.00 56.53 83 PHE A CA 1
ATOM 633 C C . PHE A 1 83 ? -8.513 -13.922 4.732 1.00 56.53 83 PHE A C 1
ATOM 635 O O . PHE A 1 83 ? -7.957 -12.927 5.193 1.00 56.53 83 PHE A O 1
ATOM 642 N N . MET A 1 84 ? -7.940 -15.130 4.772 1.00 56.12 84 MET A N 1
ATOM 643 C CA . MET A 1 84 ? -6.624 -15.383 5.366 1.00 56.12 84 MET A CA 1
ATOM 644 C C . MET A 1 84 ? -5.463 -14.908 4.494 1.00 56.12 84 MET A C 1
ATOM 646 O O . MET A 1 84 ? -4.387 -14.635 5.027 1.00 56.12 84 MET A O 1
ATOM 650 N N . ASP A 1 85 ? -5.673 -14.715 3.190 1.00 56.88 85 ASP A N 1
ATOM 651 C CA . ASP A 1 85 ? -4.624 -14.213 2.297 1.00 56.88 85 ASP A CA 1
ATOM 652 C C . ASP A 1 85 ? -4.190 -12.784 2.669 1.00 56.88 85 ASP A C 1
ATOM 654 O O . ASP A 1 85 ? -3.095 -12.340 2.329 1.00 56.88 85 ASP A O 1
ATOM 658 N N . PHE A 1 86 ? -5.019 -12.073 3.443 1.00 55.03 86 PHE A N 1
ATOM 659 C CA . PHE A 1 86 ? -4.682 -10.797 4.065 1.00 55.03 86 PHE A CA 1
ATOM 660 C C . PHE A 1 86 ? -3.565 -10.913 5.121 1.00 55.03 86 PHE A C 1
ATOM 662 O O . PHE A 1 86 ? -2.757 -9.993 5.230 1.00 55.03 86 PHE A O 1
ATOM 669 N N . LEU A 1 87 ? -3.507 -12.017 5.877 1.00 57.88 87 LEU A N 1
ATOM 670 C CA . LEU A 1 87 ? -2.630 -12.184 7.047 1.00 57.88 87 LEU A CA 1
ATOM 671 C C . LEU A 1 87 ? -1.279 -12.836 6.714 1.00 57.88 87 LEU A C 1
ATOM 673 O O . LEU A 1 87 ? -0.285 -12.607 7.405 1.00 57.88 87 LEU A O 1
ATOM 677 N N . ILE A 1 88 ? -1.227 -13.657 5.663 1.00 63.19 88 ILE A N 1
ATOM 678 C CA . ILE A 1 88 ? -0.037 -14.453 5.319 1.00 63.19 88 ILE A CA 1
ATOM 679 C C . ILE A 1 88 ? 1.165 -13.604 4.844 1.00 63.19 88 ILE A C 1
ATOM 681 O O . ILE A 1 88 ? 2.291 -13.922 5.243 1.00 63.19 88 ILE A O 1
ATOM 685 N N . PRO A 1 89 ? 0.997 -12.520 4.055 1.00 57.97 89 PRO A N 1
ATOM 686 C CA . PRO A 1 89 ? 2.120 -11.681 3.628 1.00 57.97 89 PRO A CA 1
ATOM 687 C C . PRO A 1 89 ? 2.839 -10.991 4.795 1.00 57.97 89 PRO A C 1
ATOM 689 O O . PRO A 1 89 ? 4.070 -10.962 4.819 1.00 57.97 89 PRO A O 1
ATOM 692 N N . ASP A 1 90 ? 2.090 -10.496 5.787 1.00 56.44 90 ASP A N 1
ATOM 693 C CA . ASP A 1 90 ? 2.675 -9.865 6.976 1.00 56.44 90 ASP A CA 1
ATOM 694 C C . ASP A 1 90 ? 3.412 -10.892 7.843 1.00 56.44 90 ASP A C 1
ATOM 696 O O . ASP A 1 90 ? 4.553 -10.652 8.240 1.00 56.44 90 ASP A O 1
ATOM 700 N N . LEU A 1 91 ? 2.833 -12.076 8.074 1.00 61.56 91 LEU A N 1
ATOM 701 C CA . LEU A 1 91 ? 3.476 -13.122 8.876 1.00 61.56 91 LEU A CA 1
ATOM 702 C C . LEU A 1 91 ? 4.826 -13.563 8.287 1.00 61.56 91 LEU A C 1
ATOM 704 O O . LEU A 1 91 ? 5.802 -13.714 9.025 1.00 61.56 91 LEU A O 1
ATOM 708 N N . ASN A 1 92 ? 4.904 -13.717 6.962 1.00 63.78 92 ASN A N 1
ATOM 709 C CA . ASN A 1 92 ? 6.146 -14.088 6.283 1.00 63.78 92 ASN A CA 1
ATOM 710 C C . ASN A 1 92 ? 7.213 -12.992 6.400 1.00 63.78 92 ASN A C 1
ATOM 712 O O . ASN A 1 92 ? 8.385 -13.297 6.643 1.00 63.78 92 ASN A O 1
ATOM 716 N N . ASN A 1 93 ? 6.820 -11.720 6.294 1.00 64.25 93 ASN A N 1
ATOM 717 C CA . ASN A 1 93 ? 7.742 -10.600 6.457 1.00 64.25 93 ASN A CA 1
ATOM 718 C C . ASN A 1 93 ? 8.262 -10.502 7.905 1.00 64.25 93 ASN A C 1
ATOM 720 O O . ASN A 1 93 ? 9.478 -10.407 8.096 1.00 64.25 93 ASN A O 1
ATOM 724 N N . TYR A 1 94 ? 7.400 -10.642 8.923 1.00 66.56 94 TYR A N 1
ATOM 725 C CA . TYR A 1 94 ? 7.813 -10.681 10.337 1.00 66.56 94 TYR A CA 1
ATOM 726 C C . TYR A 1 94 ? 8.722 -11.874 10.660 1.00 66.56 94 TYR A C 1
ATOM 728 O O . TYR A 1 94 ? 9.733 -11.721 11.352 1.00 66.56 94 TYR A O 1
ATOM 736 N N . LEU A 1 95 ? 8.411 -13.056 10.126 1.00 68.00 95 LEU A N 1
ATOM 737 C CA . LEU A 1 95 ? 9.228 -14.250 10.334 1.00 68.00 95 LEU A CA 1
ATOM 738 C C . LEU A 1 95 ? 10.600 -14.117 9.662 1.00 68.00 95 LEU A C 1
ATOM 740 O O . LEU A 1 95 ? 11.617 -14.494 10.246 1.00 68.00 95 LEU A O 1
ATOM 744 N N . SER A 1 96 ? 10.654 -13.523 8.467 1.00 67.56 96 SER A N 1
ATOM 745 C CA . SER A 1 96 ? 11.920 -13.267 7.772 1.00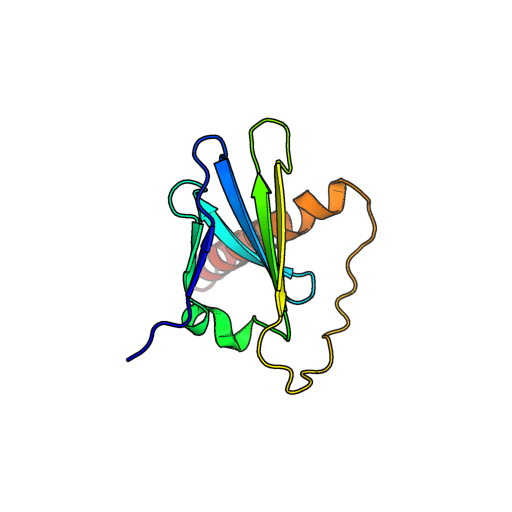 67.56 96 SER A CA 1
ATOM 746 C C . SER A 1 96 ? 12.818 -12.287 8.540 1.00 67.56 96 SER A C 1
ATOM 748 O O . SER A 1 96 ? 14.034 -12.485 8.603 1.00 67.56 96 SER A O 1
ATOM 750 N N . LEU A 1 97 ? 12.229 -11.275 9.191 1.00 64.56 97 LEU A N 1
ATOM 751 C CA . LEU A 1 97 ? 12.940 -10.342 10.066 1.00 64.56 97 LEU A CA 1
ATOM 752 C C . LEU A 1 97 ? 13.474 -11.044 11.319 1.00 64.56 97 LEU A C 1
ATOM 754 O O . LEU A 1 97 ? 14.647 -10.880 11.650 1.00 64.56 97 LEU A O 1
ATOM 758 N N . LEU A 1 98 ? 12.666 -11.887 11.968 1.00 74.94 98 LEU A N 1
ATOM 759 C CA . LEU A 1 98 ? 13.104 -12.702 13.106 1.00 74.94 98 LEU A CA 1
ATOM 760 C C . LEU A 1 98 ? 14.270 -13.624 12.735 1.00 74.94 98 LEU A C 1
ATOM 762 O O . LEU A 1 98 ? 15.274 -13.654 13.441 1.00 74.94 98 LEU A O 1
ATOM 766 N N . ILE A 1 99 ? 14.186 -14.320 11.598 1.00 73.94 99 ILE A N 1
ATOM 767 C CA . ILE A 1 99 ? 15.270 -15.185 11.110 1.00 73.94 99 ILE A CA 1
ATOM 768 C C . ILE A 1 99 ? 16.545 -14.372 10.853 1.00 73.94 99 ILE A C 1
ATOM 770 O O . ILE A 1 99 ? 17.636 -14.837 11.181 1.00 73.94 99 ILE A O 1
ATOM 774 N N . ARG A 1 100 ? 16.435 -13.160 10.292 1.00 73.12 100 ARG A N 1
ATOM 775 C CA . ARG A 1 100 ? 17.586 -12.268 10.069 1.00 73.12 100 ARG A CA 1
ATOM 776 C C . ARG A 1 100 ? 18.230 -11.820 11.381 1.00 73.12 100 ARG A C 1
ATOM 778 O O . ARG A 1 100 ? 19.454 -11.864 11.482 1.00 73.12 100 ARG A O 1
ATOM 785 N N . VAL A 1 101 ? 17.433 -11.457 12.386 1.00 78.38 101 VAL A N 1
ATOM 786 C CA . VAL A 1 101 ? 17.928 -11.077 13.721 1.00 78.38 101 VAL A CA 1
ATOM 787 C C . VAL A 1 101 ? 18.598 -12.264 14.415 1.00 78.38 101 VAL A C 1
ATOM 789 O O . VAL A 1 101 ? 19.717 -12.129 14.902 1.00 78.38 101 VAL A O 1
ATOM 792 N N . VAL A 1 102 ? 17.969 -13.442 14.402 1.00 80.62 102 VAL A N 1
ATOM 793 C CA . VAL A 1 102 ? 18.526 -14.670 14.993 1.00 80.62 102 VAL A CA 1
ATOM 794 C C . VAL A 1 102 ? 19.825 -15.072 14.294 1.00 80.62 102 VAL A C 1
ATOM 796 O O . VAL A 1 102 ? 20.825 -15.310 14.964 1.00 80.62 102 VAL A O 1
ATOM 799 N N . LYS A 1 103 ? 19.868 -15.081 12.955 1.00 73.62 103 LYS A N 1
ATOM 800 C CA . LYS A 1 103 ? 21.111 -15.352 12.213 1.00 73.62 103 LYS A CA 1
ATOM 801 C C . LYS A 1 103 ? 22.205 -14.334 12.533 1.00 73.62 103 LYS A C 1
ATOM 803 O O . LYS A 1 103 ? 23.349 -14.737 12.705 1.00 73.62 103 LYS A O 1
ATOM 808 N N . GLY A 1 104 ? 21.873 -13.050 12.662 1.00 70.88 104 GLY A N 1
ATOM 809 C CA . GLY A 1 104 ? 22.825 -12.018 13.088 1.00 70.88 104 GLY A CA 1
ATOM 810 C C . GLY A 1 104 ? 23.333 -12.203 14.524 1.00 70.88 104 GLY A C 1
ATOM 811 O O . GLY A 1 104 ? 24.455 -11.810 14.824 1.00 70.88 104 GLY A O 1
ATOM 812 N N . LEU A 1 105 ? 22.544 -12.839 15.396 1.00 72.12 105 LEU A N 1
ATOM 813 C CA . LEU A 1 105 ? 22.935 -13.162 16.771 1.00 72.12 105 LEU A CA 1
ATOM 814 C C . LEU A 1 105 ? 23.862 -14.388 16.859 1.00 72.12 105 LEU A C 1
ATOM 816 O O . LEU A 1 105 ? 24.755 -14.408 17.699 1.00 72.12 105 LEU A O 1
ATOM 820 N N . PHE A 1 106 ? 23.646 -15.397 16.005 1.00 66.75 106 PHE A N 1
ATOM 821 C CA . PHE A 1 106 ? 24.429 -16.643 15.961 1.00 66.75 106 PHE A CA 1
ATOM 822 C C . PHE A 1 106 ? 25.624 -16.601 14.997 1.00 66.75 106 PHE A C 1
ATOM 824 O O . PHE A 1 106 ? 26.436 -17.521 14.998 1.00 66.75 106 PHE A O 1
ATOM 831 N N . THR A 1 107 ? 25.747 -15.548 14.186 1.00 56.91 107 THR A N 1
ATOM 832 C CA . THR A 1 107 ? 26.922 -15.294 13.338 1.00 56.91 107 THR A CA 1
ATOM 833 C C . THR A 1 107 ? 27.793 -14.224 14.005 1.00 56.91 107 THR A C 1
ATOM 835 O O . THR A 1 107 ? 27.922 -13.106 13.506 1.00 56.91 107 THR A O 1
ATOM 838 N N . LYS A 1 108 ? 28.337 -14.555 15.177 1.00 51.31 108 LYS A N 1
ATOM 839 C CA . LYS A 1 108 ? 29.465 -13.867 15.810 1.00 51.31 108 LYS A CA 1
ATOM 840 C C . LYS A 1 108 ? 30.557 -14.881 16.096 1.00 51.31 108 LYS A C 1
ATOM 842 O O . LYS A 1 108 ? 30.195 -16.000 16.519 1.00 51.31 108 LYS A O 1
#

Secondary structure (DSSP, 8-state):
----EEEE--SS-SEEEEEETTEEEEEEEGGGEEEESGGGTTT--SEEEEEEEETTEEEEEEEEE---S--PPP-------GGGGGTHHHHHHHHHHHHHHHHHHH--

Radius of gyration: 15.73 Å; chains: 1; bounding box: 44×35×38 Å

Foldseek 3Di:
DDFPKDWAADDAFAWKFKDALNAGPDIGGRRTRMDGCVVCVVVHAQKIKIFTHGPVGTPDIDMDGDDPPDPPRDPDPQPPPDPCSVPVNVVVVVVVVVVVVVVVVVVD

Organism: NCBI:txid2763069

Sequence (108 aa):
ICKNTISVKSSDALLVRWISDGKLIATTKANNGTLDLDDYADEIGGYIRAEVFGEGGIVYTQSFTLNAEQKTPQKNHFLNLGFMDFLIPDLNNYLSLLIRVVKGLFTK